Protein AF-A0A972EI30-F1 (afdb_monomer_lite)

Structure (mmCIF, N/CA/C/O backbone):
data_AF-A0A972EI30-F1
#
_entry.id   AF-A0A972EI30-F1
#
loop_
_atom_site.group_PDB
_atom_site.id
_atom_site.type_symbol
_atom_site.label_atom_id
_atom_site.label_alt_id
_atom_site.label_comp_id
_atom_site.label_asym_id
_atom_site.label_entity_id
_atom_site.label_seq_id
_atom_site.pdbx_PDB_ins_code
_atom_site.Cartn_x
_atom_site.Cartn_y
_atom_site.Cartn_z
_atom_site.occupancy
_atom_site.B_iso_or_equiv
_atom_site.auth_seq_id
_atom_site.auth_comp_id
_atom_site.auth_asym_id
_atom_site.auth_atom_id
_atom_site.pdbx_PDB_model_num
ATOM 1 N N . MET A 1 1 ? 11.901 -31.419 -25.810 1.00 57.66 1 MET A N 1
ATOM 2 C CA . MET A 1 1 ? 11.603 -31.450 -24.361 1.00 57.66 1 MET A CA 1
ATOM 3 C C . MET A 1 1 ? 10.764 -30.223 -24.019 1.00 57.66 1 MET A C 1
ATOM 5 O O . MET A 1 1 ? 11.225 -29.138 -24.350 1.00 57.66 1 MET A O 1
ATOM 9 N N . PRO A 1 2 ? 9.555 -30.345 -23.444 1.00 65.00 2 PRO A N 1
ATOM 10 C CA . PRO A 1 2 ? 8.803 -29.188 -22.956 1.00 65.00 2 PRO A CA 1
ATOM 11 C C . PRO A 1 2 ? 9.225 -28.825 -21.520 1.00 65.00 2 PRO A C 1
ATOM 13 O O . PRO A 1 2 ? 9.229 -29.686 -20.643 1.00 65.00 2 PRO A O 1
ATOM 16 N N . SER A 1 3 ? 9.592 -27.561 -21.273 1.00 67.31 3 SER A N 1
ATOM 17 C CA . SER A 1 3 ? 9.842 -27.042 -19.922 1.00 67.31 3 SER A CA 1
ATOM 18 C C . SER A 1 3 ? 8.518 -26.699 -19.238 1.00 67.31 3 SER A C 1
ATOM 20 O O . SER A 1 3 ? 7.775 -25.848 -19.726 1.00 67.31 3 SER A O 1
ATOM 22 N N . SER A 1 4 ? 8.232 -27.316 -18.094 1.00 61.38 4 SER A N 1
ATOM 23 C CA . SER A 1 4 ? 7.143 -26.898 -17.212 1.00 61.38 4 SER A CA 1
ATOM 24 C C . SER A 1 4 ? 7.565 -25.652 -16.426 1.00 61.38 4 SER A C 1
ATOM 26 O O . SER A 1 4 ? 8.261 -25.757 -15.413 1.00 61.38 4 SER A O 1
ATOM 28 N N . SER A 1 5 ? 7.147 -24.466 -16.863 1.00 58.53 5 SER A N 1
ATOM 29 C CA . SER A 1 5 ? 7.188 -23.268 -16.023 1.00 58.53 5 SER A CA 1
ATOM 30 C C . SER A 1 5 ? 6.034 -23.327 -15.017 1.00 58.53 5 SER A C 1
ATOM 32 O O . SER A 1 5 ? 4.939 -22.815 -15.236 1.00 58.53 5 SER A O 1
ATOM 34 N N . GLY A 1 6 ? 6.287 -23.983 -13.883 1.00 55.88 6 GLY A N 1
ATOM 35 C CA . GLY A 1 6 ? 5.470 -23.873 -12.677 1.00 55.88 6 GLY A CA 1
ATOM 36 C C . GLY A 1 6 ? 5.615 -22.478 -12.073 1.00 55.88 6 GLY A C 1
ATOM 37 O O . GLY A 1 6 ? 6.291 -22.296 -11.065 1.00 55.88 6 GLY A O 1
ATOM 38 N N . GLY A 1 7 ? 5.016 -21.478 -12.717 1.00 48.00 7 GLY A N 1
ATOM 39 C CA . GLY A 1 7 ? 4.890 -20.128 -12.187 1.00 48.00 7 GLY A CA 1
ATOM 40 C C . GLY A 1 7 ? 3.852 -20.122 -11.077 1.00 48.00 7 GLY A C 1
ATOM 41 O O . GLY A 1 7 ? 2.692 -19.795 -11.310 1.00 48.00 7 GLY A O 1
ATOM 42 N N . SER A 1 8 ? 4.261 -20.523 -9.874 1.00 50.03 8 SER A N 1
ATOM 43 C CA . SER A 1 8 ? 3.467 -20.375 -8.658 1.00 50.03 8 SER A CA 1
ATOM 44 C C . SER A 1 8 ? 3.359 -18.881 -8.344 1.00 50.03 8 SER A C 1
ATOM 46 O O . SER A 1 8 ? 4.149 -18.312 -7.591 1.00 50.03 8 SER A O 1
ATOM 48 N N . GLY A 1 9 ? 2.426 -18.208 -9.019 1.00 51.34 9 GLY A N 1
ATOM 49 C CA . GLY A 1 9 ? 2.036 -16.843 -8.718 1.00 51.34 9 GLY A CA 1
ATOM 50 C C . GLY A 1 9 ? 1.400 -16.848 -7.340 1.00 51.34 9 GLY A C 1
ATOM 51 O O . GLY A 1 9 ? 0.224 -17.177 -7.206 1.00 51.34 9 GLY A O 1
ATOM 52 N N . GLY A 1 10 ? 2.200 -16.538 -6.319 1.00 53.28 10 GLY A N 1
ATOM 53 C CA . GLY A 1 10 ? 1.773 -16.363 -4.937 1.00 53.28 10 GLY A CA 1
ATOM 54 C C . GLY A 1 10 ? 0.797 -15.200 -4.823 1.00 53.28 10 GLY A C 1
ATOM 55 O O . GLY A 1 10 ? 1.140 -14.120 -4.353 1.00 53.28 10 GLY A O 1
ATOM 56 N N . SER A 1 11 ? -0.432 -15.407 -5.284 1.00 57.25 11 SER A N 1
ATOM 57 C CA . SER A 1 11 ? -1.554 -14.547 -4.976 1.00 57.25 11 SER A CA 1
ATOM 58 C C . SER A 1 11 ? -1.878 -14.821 -3.517 1.00 57.25 11 SER A C 1
ATOM 60 O O . SER A 1 11 ? -2.537 -15.812 -3.202 1.00 57.25 11 SER A O 1
ATOM 62 N N . GLY A 1 12 ? -1.349 -13.981 -2.621 1.00 61.94 12 GLY A N 1
ATOM 63 C CA . GLY A 1 12 ? -1.728 -13.984 -1.213 1.00 61.94 12 GLY A CA 1
ATOM 64 C C . GLY A 1 12 ? -3.247 -14.076 -1.127 1.00 61.94 12 GLY A C 1
ATOM 65 O O . GLY A 1 12 ? -3.962 -13.263 -1.720 1.00 61.94 12 GLY A O 1
ATOM 66 N N . ARG A 1 13 ? -3.740 -15.146 -0.503 1.00 68.00 13 ARG A N 1
ATOM 67 C CA . ARG A 1 13 ? -5.170 -15.428 -0.435 1.00 68.00 13 ARG A CA 1
ATOM 68 C C . ARG A 1 13 ? -5.811 -14.297 0.353 1.00 68.00 13 ARG A C 1
ATOM 70 O O . ARG A 1 13 ? -5.570 -14.171 1.547 1.00 68.00 13 ARG A O 1
ATOM 77 N N . ILE A 1 14 ? -6.590 -13.460 -0.321 1.00 71.50 14 ILE A N 1
ATOM 78 C CA . ILE A 1 14 ? -7.353 -12.414 0.351 1.00 71.50 14 ILE A CA 1
ATOM 79 C C . ILE A 1 14 ? -8.430 -13.126 1.168 1.00 71.50 14 ILE A C 1
ATOM 81 O O . ILE A 1 14 ? -9.317 -13.764 0.604 1.00 71.50 14 ILE A O 1
ATOM 85 N N . ILE A 1 15 ? -8.289 -13.073 2.491 1.00 78.81 15 ILE A N 1
ATOM 86 C CA . ILE A 1 15 ? -9.163 -13.777 3.439 1.00 78.81 15 ILE A CA 1
ATOM 87 C C . ILE A 1 15 ? -10.515 -13.056 3.561 1.00 78.81 15 ILE A C 1
ATOM 89 O O . ILE A 1 15 ? -11.531 -13.708 3.767 1.00 78.81 15 ILE A O 1
ATOM 93 N N . VAL A 1 16 ? -10.525 -11.731 3.375 1.00 86.19 16 VAL A N 1
ATOM 94 C CA . VAL A 1 16 ? -11.713 -10.866 3.457 1.00 86.19 16 VAL A CA 1
ATOM 95 C C . VAL A 1 16 ? -12.029 -10.303 2.063 1.00 86.19 16 VAL A C 1
ATOM 97 O O . VAL A 1 16 ? -11.347 -9.372 1.619 1.00 86.19 16 VAL A O 1
ATOM 100 N N . PRO A 1 17 ? -13.006 -10.868 1.329 1.00 86.25 17 PRO A N 1
ATOM 101 C CA . PRO A 1 17 ? -13.328 -10.464 -0.042 1.00 86.25 17 PRO A CA 1
ATOM 102 C C . PRO A 1 17 ? -13.676 -8.978 -0.190 1.00 86.25 17 PRO A C 1
ATOM 104 O O . PRO A 1 17 ? -13.310 -8.351 -1.184 1.00 86.25 17 PRO A O 1
ATOM 107 N N . GLU A 1 18 ? -14.327 -8.399 0.815 1.00 89.38 18 GLU A N 1
ATOM 108 C CA . GLU A 1 18 ? -14.760 -7.003 0.863 1.00 89.38 18 GLU A CA 1
ATOM 109 C C . GLU A 1 18 ? -13.555 -6.052 0.835 1.00 89.38 18 GLU A C 1
ATOM 111 O O . GLU A 1 18 ? -13.579 -5.020 0.165 1.00 89.38 18 GLU A O 1
ATOM 116 N N . ALA A 1 19 ? -12.448 -6.444 1.473 1.00 88.62 19 ALA A N 1
ATOM 117 C CA . ALA A 1 19 ? -11.217 -5.660 1.512 1.00 88.62 19 ALA A CA 1
ATOM 118 C C . ALA A 1 19 ? -10.423 -5.715 0.195 1.00 88.62 19 ALA A C 1
ATOM 120 O O . ALA A 1 19 ? -9.492 -4.933 0.003 1.00 88.62 19 ALA A O 1
ATOM 121 N N . ARG A 1 20 ? -10.773 -6.607 -0.745 1.00 87.94 20 ARG A N 1
ATOM 122 C CA . ARG A 1 20 ? -10.010 -6.815 -1.986 1.00 87.94 20 ARG A CA 1
ATOM 123 C C . ARG A 1 20 ? -9.859 -5.541 -2.809 1.00 87.94 20 ARG A C 1
ATOM 125 O O . ARG A 1 20 ? -8.779 -5.291 -3.335 1.00 87.94 20 ARG A O 1
ATOM 132 N N . HIS A 1 21 ? -10.920 -4.747 -2.928 1.00 90.00 21 HIS A N 1
ATOM 133 C CA . HIS A 1 21 ? -10.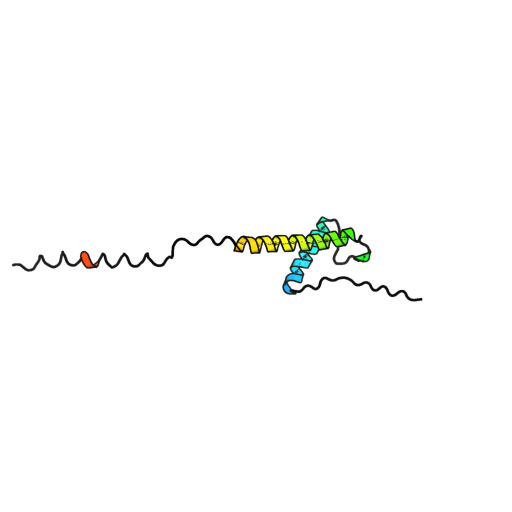877 -3.498 -3.690 1.00 90.00 21 HIS A CA 1
ATOM 134 C C . HIS A 1 21 ? -9.962 -2.468 -3.023 1.00 90.00 21 HIS A C 1
ATOM 136 O O . HIS A 1 21 ? -9.091 -1.917 -3.692 1.00 90.00 21 HIS A O 1
ATOM 142 N N . ALA A 1 22 ? -10.093 -2.284 -1.706 1.00 90.25 22 ALA A N 1
ATOM 143 C CA . ALA A 1 22 ? -9.254 -1.366 -0.936 1.00 90.25 22 ALA A CA 1
ATOM 144 C C . ALA A 1 22 ? -7.769 -1.764 -0.986 1.00 90.25 22 ALA A C 1
ATOM 146 O O . ALA A 1 22 ? -6.910 -0.933 -1.273 1.00 90.25 22 ALA A O 1
ATOM 147 N N . ILE A 1 23 ? -7.463 -3.052 -0.802 1.00 89.75 23 ILE A N 1
ATOM 148 C CA . ILE A 1 23 ? -6.089 -3.571 -0.868 1.00 89.75 23 ILE A CA 1
ATOM 149 C C . ILE A 1 23 ? -5.514 -3.428 -2.283 1.00 89.75 23 ILE A C 1
ATOM 151 O O . ILE A 1 23 ? -4.345 -3.083 -2.440 1.00 89.75 23 ILE A O 1
ATOM 155 N N . ASN A 1 24 ? -6.310 -3.661 -3.330 1.00 90.00 24 ASN A N 1
ATOM 156 C CA . ASN A 1 24 ? -5.851 -3.470 -4.707 1.00 90.00 24 ASN A CA 1
ATOM 157 C C . ASN A 1 24 ? -5.573 -1.998 -5.031 1.00 90.00 24 ASN A C 1
ATOM 159 O O . ASN A 1 24 ? -4.577 -1.720 -5.696 1.00 90.00 24 ASN A O 1
ATOM 163 N N . ALA A 1 25 ? -6.410 -1.073 -4.556 1.00 91.25 25 ALA A N 1
ATOM 164 C CA . ALA A 1 25 ? -6.169 0.359 -4.705 1.00 91.25 25 ALA A CA 1
ATOM 165 C C . ALA A 1 25 ? -4.865 0.771 -4.006 1.00 91.25 25 ALA A C 1
ATOM 167 O O . ALA A 1 25 ? -3.999 1.376 -4.633 1.00 91.25 25 ALA A O 1
ATOM 168 N N . MET A 1 26 ? -4.668 0.327 -2.761 1.00 92.25 26 MET A N 1
ATOM 169 C CA . MET A 1 26 ? -3.436 0.561 -2.002 1.00 92.25 26 MET A CA 1
ATOM 170 C C . MET A 1 26 ? -2.203 -0.016 -2.716 1.00 92.25 26 MET A C 1
ATOM 172 O O . MET A 1 26 ? -1.179 0.649 -2.833 1.00 92.25 26 MET A O 1
ATOM 176 N N . LYS A 1 27 ? -2.297 -1.241 -3.248 1.00 90.06 27 LYS A N 1
ATOM 177 C CA . LYS A 1 27 ? -1.226 -1.872 -4.036 1.00 90.06 27 LYS A CA 1
ATOM 178 C C . LYS A 1 27 ? -0.824 -1.010 -5.233 1.00 90.06 27 LYS A C 1
ATOM 180 O O . LYS A 1 27 ? 0.366 -0.873 -5.497 1.00 90.06 27 LYS A O 1
ATOM 185 N N . LEU A 1 28 ? -1.799 -0.458 -5.956 1.00 92.12 28 LEU A N 1
ATOM 186 C CA . LEU A 1 28 ? -1.555 0.411 -7.108 1.00 92.12 28 LEU A CA 1
ATOM 187 C C . LEU A 1 28 ? -0.905 1.730 -6.691 1.00 92.12 28 LEU A C 1
ATOM 189 O O . LEU A 1 28 ? 0.062 2.142 -7.319 1.00 92.12 28 LEU A O 1
ATOM 193 N N . GLU A 1 29 ? -1.391 2.363 -5.626 1.00 91.62 29 GLU A N 1
ATOM 194 C CA . GLU A 1 29 ? -0.823 3.607 -5.096 1.00 91.62 29 GLU A CA 1
ATOM 195 C C . GLU A 1 29 ? 0.640 3.429 -4.676 1.00 91.62 29 GLU A C 1
ATOM 197 O O . GLU A 1 29 ? 1.515 4.169 -5.124 1.00 91.62 29 GLU A O 1
ATOM 202 N N . ILE A 1 30 ? 0.919 2.384 -3.894 1.00 91.44 30 ILE A N 1
ATOM 203 C CA . ILE A 1 30 ? 2.268 2.024 -3.452 1.00 91.44 30 ILE A CA 1
ATOM 204 C C . ILE A 1 30 ? 3.156 1.741 -4.665 1.00 91.44 30 ILE A C 1
ATOM 206 O O . ILE A 1 30 ? 4.243 2.301 -4.767 1.00 91.44 30 ILE A O 1
ATOM 210 N N . ALA A 1 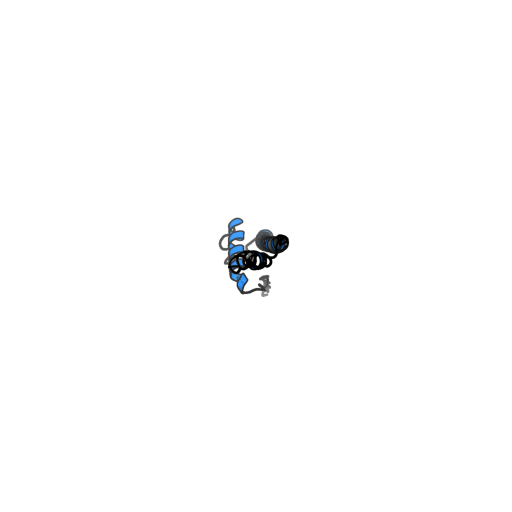31 ? 2.707 0.910 -5.610 1.00 90.56 31 ALA A N 1
ATOM 211 C CA . ALA A 1 31 ? 3.488 0.585 -6.802 1.00 90.56 31 ALA A CA 1
ATOM 212 C C . ALA A 1 31 ? 3.807 1.829 -7.649 1.00 90.56 31 ALA A C 1
ATOM 214 O O . ALA A 1 31 ? 4.959 2.015 -8.050 1.00 90.56 31 ALA A O 1
ATOM 215 N N . ASN A 1 32 ? 2.827 2.715 -7.840 1.00 91.06 32 ASN A N 1
ATOM 216 C CA . ASN A 1 32 ? 3.017 3.992 -8.524 1.00 91.06 32 ASN A CA 1
ATOM 217 C C . ASN A 1 32 ? 4.045 4.875 -7.796 1.00 91.06 32 ASN A C 1
ATOM 219 O O . ASN A 1 32 ? 4.887 5.485 -8.452 1.00 91.06 32 ASN A O 1
ATOM 223 N N . GLY A 1 33 ? 4.042 4.891 -6.458 1.00 88.06 33 GLY A N 1
ATOM 224 C CA . GLY A 1 33 ? 5.037 5.598 -5.643 1.00 88.06 33 GLY A CA 1
ATOM 225 C C . GLY A 1 33 ? 6.478 5.110 -5.849 1.00 88.06 33 GLY A C 1
ATOM 226 O O . GLY A 1 33 ? 7.415 5.892 -5.714 1.00 88.06 33 GLY A O 1
ATOM 227 N N . PHE A 1 34 ? 6.664 3.847 -6.249 1.00 87.25 34 PHE A N 1
ATOM 228 C CA . PHE A 1 34 ? 7.973 3.273 -6.602 1.00 87.25 34 PHE A CA 1
ATOM 229 C C . PHE A 1 34 ? 8.294 3.333 -8.100 1.00 87.25 34 PHE A C 1
ATOM 231 O O . PHE A 1 34 ? 9.264 2.718 -8.544 1.00 87.25 34 PHE A O 1
ATOM 238 N N . GLY A 1 35 ? 7.500 4.068 -8.884 1.00 86.25 35 GLY A N 1
ATOM 239 C CA . GLY A 1 35 ? 7.688 4.214 -10.328 1.00 86.25 35 GLY A CA 1
ATOM 240 C C . GLY A 1 35 ? 7.284 2.981 -11.141 1.00 86.25 35 GLY A C 1
ATOM 241 O O . GLY A 1 35 ? 7.669 2.868 -12.302 1.00 86.25 35 GLY A O 1
ATOM 242 N N . LEU A 1 36 ? 6.529 2.048 -10.554 1.00 86.56 36 LEU A N 1
ATOM 243 C CA . LEU A 1 36 ? 5.998 0.876 -11.249 1.00 86.56 36 LEU A CA 1
ATOM 244 C C . LEU A 1 36 ? 4.600 1.193 -11.785 1.00 86.56 36 LEU A C 1
ATOM 246 O O . LEU A 1 36 ? 3.602 1.035 -11.082 1.00 86.56 36 LEU A O 1
ATOM 250 N N . THR A 1 37 ? 4.529 1.631 -13.039 1.00 83.06 37 THR A N 1
ATOM 251 C CA . THR A 1 37 ? 3.259 1.859 -13.734 1.00 83.06 37 THR A CA 1
ATOM 252 C C . THR A 1 37 ? 2.583 0.541 -14.105 1.00 83.06 37 THR A C 1
ATOM 254 O O . THR A 1 37 ? 3.239 -0.456 -14.408 1.00 83.06 37 THR A O 1
ATOM 257 N N . ASP A 1 38 ? 1.247 0.529 -14.071 1.00 81.75 38 ASP A N 1
ATOM 258 C CA . ASP A 1 38 ? 0.419 -0.613 -14.484 1.00 81.75 38 ASP A CA 1
ATOM 259 C C . ASP A 1 38 ? 0.772 -1.947 -13.796 1.00 81.75 38 ASP A C 1
ATOM 261 O O . ASP A 1 38 ? 0.584 -3.025 -14.363 1.00 81.75 38 ASP A O 1
ATOM 265 N N . TYR A 1 39 ? 1.229 -1.892 -12.539 1.00 84.88 39 TYR A N 1
ATOM 266 C CA . TYR A 1 39 ? 1.682 -3.054 -11.760 1.00 84.88 39 TYR A CA 1
ATOM 267 C C . TYR A 1 39 ? 0.692 -4.237 -11.740 1.00 84.88 39 TYR A C 1
ATOM 269 O O . TYR A 1 39 ? 1.088 -5.400 -11.640 1.00 84.88 39 TYR A O 1
ATOM 277 N N . ASP A 1 40 ? -0.611 -3.969 -11.853 1.00 84.25 40 ASP A N 1
ATOM 278 C CA . ASP A 1 40 ? -1.634 -5.017 -11.895 1.00 84.25 40 ASP A CA 1
ATOM 279 C C . ASP A 1 40 ? -1.601 -5.840 -13.195 1.00 84.25 40 ASP A C 1
ATOM 281 O O . ASP A 1 40 ? -1.709 -7.070 -13.149 1.00 84.25 40 ASP A O 1
ATOM 285 N N . LYS A 1 41 ? -1.376 -5.165 -14.330 1.00 83.81 41 LYS A N 1
ATOM 286 C CA . LYS A 1 41 ? -1.336 -5.746 -15.682 1.00 83.81 41 LYS A CA 1
ATOM 287 C C . LYS A 1 41 ? 0.059 -6.207 -16.089 1.00 83.81 41 LYS A C 1
ATOM 289 O O . LYS A 1 41 ? 0.180 -7.054 -16.970 1.00 83.81 41 LYS A O 1
ATOM 294 N N . MET A 1 42 ? 1.096 -5.655 -15.467 1.00 83.44 42 MET A N 1
ATOM 295 C CA . MET A 1 42 ? 2.476 -6.044 -15.717 1.00 83.44 42 MET A CA 1
ATOM 296 C C . MET A 1 42 ? 2.702 -7.509 -15.323 1.00 83.44 42 MET A C 1
ATOM 298 O O . MET A 1 42 ? 2.125 -8.017 -14.351 1.00 83.44 42 MET A O 1
ATOM 302 N N . ASP A 1 43 ? 3.558 -8.188 -16.086 1.00 84.12 43 ASP A N 1
ATOM 303 C CA . ASP A 1 43 ?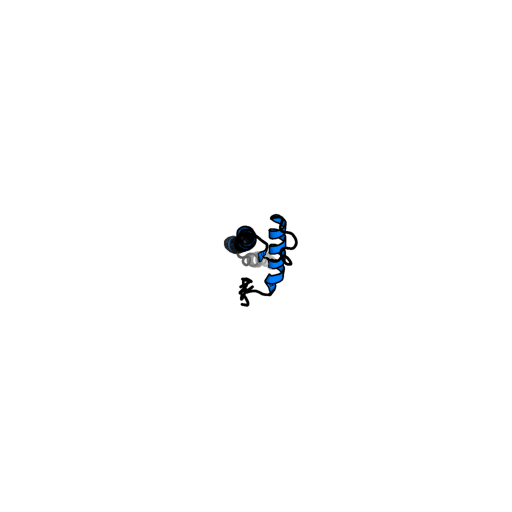 4.071 -9.492 -15.696 1.00 84.12 43 ASP A CA 1
ATOM 304 C C . ASP A 1 43 ? 5.017 -9.321 -14.502 1.00 84.12 43 ASP A C 1
ATOM 306 O O . ASP A 1 43 ? 6.049 -8.661 -14.575 1.00 84.12 43 ASP A O 1
ATOM 310 N N . LYS A 1 44 ? 4.681 -9.943 -13.373 1.00 84.50 44 LYS A N 1
ATOM 311 C CA . LYS A 1 44 ? 5.489 -9.833 -12.153 1.00 84.50 44 LYS A CA 1
ATOM 312 C C . LYS A 1 44 ? 6.840 -10.528 -12.346 1.00 84.50 44 LYS A C 1
ATOM 314 O O . LYS A 1 44 ? 7.774 -10.213 -11.615 1.00 84.50 44 LYS A O 1
ATOM 319 N N . GLY A 1 45 ? 6.960 -11.425 -13.330 1.00 83.62 45 GLY A N 1
ATOM 320 C CA . GLY A 1 45 ? 8.211 -12.062 -13.730 1.00 83.62 45 GLY A CA 1
ATOM 321 C C . GLY A 1 45 ? 9.211 -11.124 -14.412 1.00 83.62 45 GLY A C 1
ATOM 322 O O . GLY A 1 45 ? 10.403 -11.416 -14.387 1.00 83.62 45 GLY A O 1
ATOM 323 N N . SER A 1 46 ? 8.772 -9.985 -14.965 1.00 86.62 46 SER A N 1
ATOM 324 C CA . SER A 1 46 ? 9.686 -8.990 -15.549 1.00 86.62 46 SER A CA 1
ATOM 325 C C . SER A 1 46 ? 10.290 -8.040 -14.512 1.00 86.62 46 SER A C 1
ATOM 327 O O . SER A 1 46 ? 11.226 -7.305 -14.818 1.00 86.62 46 SER A O 1
ATOM 329 N N . LEU A 1 47 ? 9.755 -8.028 -13.289 1.00 86.38 47 LEU A N 1
ATOM 330 C CA . LEU A 1 47 ? 10.237 -7.195 -12.195 1.00 86.38 47 LEU A CA 1
ATOM 331 C C . LEU A 1 47 ? 11.295 -7.923 -11.373 1.00 86.38 47 LEU A C 1
ATOM 333 O O . LEU A 1 47 ? 11.248 -9.139 -11.184 1.00 86.38 47 LEU A O 1
ATOM 337 N N . THR A 1 48 ? 12.234 -7.164 -10.809 1.00 90.19 48 THR A N 1
ATOM 338 C CA . THR A 1 48 ? 13.203 -7.751 -9.881 1.00 90.19 48 THR A CA 1
ATOM 339 C C . THR A 1 48 ? 12.486 -8.267 -8.632 1.00 90.19 48 THR A C 1
ATOM 341 O O . THR A 1 48 ? 11.538 -7.651 -8.134 1.00 90.19 48 THR A O 1
ATOM 344 N N . SER A 1 49 ? 12.978 -9.365 -8.051 1.00 89.44 49 SER A N 1
ATOM 345 C CA . SER A 1 49 ? 12.408 -9.922 -6.815 1.00 89.44 49 SER A CA 1
ATOM 346 C C . SER A 1 49 ? 12.357 -8.895 -5.680 1.00 89.44 49 SER A C 1
ATOM 348 O O . SER A 1 49 ? 11.437 -8.917 -4.866 1.00 89.44 49 SER A O 1
ATOM 350 N N . ARG A 1 50 ? 13.313 -7.953 -5.652 1.00 89.88 50 ARG A N 1
ATOM 351 C CA . ARG A 1 50 ? 13.331 -6.852 -4.682 1.00 89.88 50 ARG A CA 1
ATOM 352 C C . ARG A 1 50 ? 12.177 -5.876 -4.894 1.00 89.88 50 ARG A C 1
ATOM 354 O O . ARG A 1 50 ? 11.557 -5.506 -3.910 1.00 89.88 50 ARG A O 1
ATOM 361 N N . GLN A 1 51 ? 11.866 -5.488 -6.131 1.00 89.69 51 GLN A N 1
ATOM 362 C CA . GLN A 1 51 ? 10.747 -4.582 -6.429 1.00 89.69 51 GLN A CA 1
ATOM 363 C C . GLN A 1 51 ? 9.405 -5.202 -6.034 1.00 89.69 51 GLN A C 1
ATOM 365 O O . GLN A 1 51 ? 8.628 -4.579 -5.315 1.00 89.69 51 GLN A O 1
ATOM 370 N N . ASN A 1 52 ? 9.169 -6.458 -6.423 1.00 88.25 52 ASN A N 1
ATOM 371 C CA . ASN A 1 52 ? 7.964 -7.186 -6.021 1.00 88.25 52 ASN A CA 1
ATOM 372 C C . ASN A 1 52 ? 7.860 -7.320 -4.496 1.00 88.25 52 ASN A C 1
ATOM 374 O O . ASN A 1 52 ? 6.806 -7.063 -3.913 1.00 88.25 52 ASN A O 1
ATOM 378 N N . GLY A 1 53 ? 8.971 -7.677 -3.843 1.00 89.62 53 GLY A N 1
ATOM 379 C CA . GLY A 1 53 ? 9.041 -7.775 -2.388 1.00 89.62 53 GLY A CA 1
ATOM 380 C C . GLY A 1 53 ? 8.799 -6.437 -1.691 1.00 89.62 53 GLY A C 1
ATOM 381 O O . GLY A 1 53 ? 8.115 -6.399 -0.673 1.00 89.62 53 GLY A O 1
ATOM 382 N N . TYR A 1 54 ? 9.300 -5.335 -2.251 1.00 91.44 54 TYR A N 1
ATOM 383 C CA . TYR A 1 54 ? 9.124 -4.001 -1.689 1.00 91.44 54 TYR A CA 1
ATOM 384 C C . TYR A 1 54 ? 7.651 -3.572 -1.708 1.00 91.44 54 TYR A C 1
ATOM 386 O O . TYR A 1 54 ? 7.142 -3.101 -0.691 1.00 91.44 54 TYR A O 1
ATOM 394 N N . VAL A 1 55 ? 6.939 -3.797 -2.818 1.00 91.00 55 VAL A N 1
ATOM 395 C CA . VAL A 1 55 ? 5.500 -3.495 -2.918 1.00 91.00 55 VAL A CA 1
ATOM 396 C C . VAL A 1 55 ? 4.702 -4.318 -1.899 1.00 91.00 55 VAL A C 1
ATOM 398 O O . VAL A 1 55 ? 3.964 -3.752 -1.095 1.00 91.00 55 VAL A O 1
ATOM 401 N N . GLY A 1 56 ? 4.894 -5.643 -1.863 1.00 90.12 56 GLY A N 1
ATOM 402 C CA . GLY A 1 56 ? 4.179 -6.523 -0.926 1.00 90.12 56 GLY A CA 1
ATOM 403 C C . GLY A 1 56 ? 4.500 -6.248 0.550 1.00 90.12 56 GLY A C 1
ATOM 404 O O . GLY A 1 56 ? 3.609 -6.251 1.404 1.00 90.12 56 GLY A O 1
ATOM 405 N N . GLY A 1 57 ? 5.768 -5.959 0.848 1.00 93.19 57 GLY A N 1
ATOM 406 C CA . GLY A 1 57 ? 6.228 -5.606 2.188 1.00 93.19 57 GLY A CA 1
ATOM 407 C C . GLY A 1 57 ? 5.656 -4.274 2.668 1.00 93.19 57 GLY A C 1
ATOM 408 O O . GLY A 1 57 ? 5.247 -4.170 3.822 1.00 93.19 57 GLY A O 1
ATOM 409 N N . THR A 1 58 ? 5.562 -3.281 1.779 1.00 94.69 58 THR A N 1
ATOM 410 C CA . THR A 1 58 ? 4.980 -1.971 2.108 1.00 94.69 58 THR A CA 1
ATOM 411 C C . THR A 1 58 ? 3.486 -2.089 2.381 1.00 94.69 58 THR A C 1
ATOM 413 O O . THR A 1 58 ? 3.038 -1.589 3.404 1.00 94.69 58 THR A O 1
ATOM 416 N N . ILE A 1 59 ? 2.735 -2.844 1.567 1.00 92.06 59 ILE A N 1
ATOM 417 C CA . ILE A 1 59 ? 1.306 -3.112 1.818 1.00 92.06 59 ILE A CA 1
ATOM 418 C C . ILE A 1 59 ? 1.110 -3.731 3.205 1.00 92.06 59 ILE A C 1
ATOM 420 O O . ILE A 1 59 ? 0.281 -3.267 3.981 1.00 92.06 59 ILE A O 1
ATOM 424 N N . THR A 1 60 ? 1.899 -4.756 3.542 1.00 92.75 60 THR A N 1
ATOM 425 C CA . THR A 1 60 ? 1.809 -5.411 4.856 1.00 92.75 60 THR A CA 1
ATOM 426 C C . THR A 1 60 ? 2.128 -4.439 5.988 1.00 92.75 60 THR A C 1
ATOM 428 O O . THR A 1 60 ? 1.394 -4.391 6.970 1.00 92.75 60 THR A O 1
ATOM 431 N N . ARG A 1 61 ? 3.191 -3.635 5.849 1.00 94.31 61 ARG A N 1
ATOM 432 C CA . ARG A 1 61 ? 3.566 -2.630 6.850 1.00 94.31 61 ARG A CA 1
ATOM 433 C C . ARG A 1 61 ? 2.444 -1.612 7.065 1.00 94.31 61 ARG A C 1
ATOM 435 O O . ARG A 1 61 ? 2.043 -1.411 8.202 1.00 94.31 61 ARG A O 1
ATOM 442 N N . THR A 1 62 ? 1.895 -1.043 5.996 1.00 93.44 62 THR A N 1
ATOM 443 C CA . THR A 1 62 ? 0.797 -0.070 6.073 1.00 93.44 62 THR A CA 1
ATOM 444 C C . THR A 1 62 ? -0.458 -0.670 6.707 1.00 93.44 62 THR A C 1
ATOM 446 O O . THR A 1 62 ? -1.082 -0.036 7.552 1.00 93.44 62 THR A O 1
ATOM 449 N N . LEU A 1 63 ? -0.818 -1.912 6.365 1.00 92.06 63 LEU A N 1
ATOM 450 C CA . LEU A 1 63 ? -1.950 -2.601 6.996 1.00 92.06 63 LEU A CA 1
ATOM 451 C C . LEU A 1 63 ? -1.734 -2.798 8.502 1.00 92.06 63 LEU A C 1
ATOM 453 O O . LEU A 1 63 ? -2.661 -2.588 9.282 1.00 92.06 63 LEU A O 1
ATOM 457 N N . VAL A 1 64 ? -0.519 -3.167 8.916 1.00 93.38 64 VAL A N 1
ATOM 458 C CA . VAL A 1 64 ? -0.167 -3.302 10.336 1.00 93.38 64 VAL A CA 1
ATOM 459 C C . VAL A 1 64 ? -0.221 -1.950 11.044 1.00 93.38 64 VAL A C 1
ATOM 461 O O . VAL A 1 64 ? -0.771 -1.878 12.135 1.00 93.38 64 VAL A O 1
ATOM 464 N N . GLU A 1 65 ? 0.277 -0.878 10.432 1.00 93.31 65 GLU A N 1
ATOM 465 C CA . GLU A 1 65 ? 0.206 0.478 10.994 1.00 93.31 65 GLU A CA 1
ATOM 466 C C . GLU A 1 65 ? -1.244 0.940 11.201 1.00 93.31 65 GLU A C 1
ATOM 468 O O . GLU A 1 65 ? -1.577 1.481 12.255 1.00 93.31 65 GLU A O 1
ATOM 473 N N . ILE A 1 66 ? -2.127 0.694 10.227 1.00 92.56 66 ILE A N 1
ATOM 474 C CA . ILE A 1 66 ? -3.562 0.999 10.341 1.00 92.56 66 ILE A CA 1
ATOM 475 C C . ILE A 1 66 ? -4.185 0.195 11.485 1.00 92.56 66 ILE A C 1
ATOM 477 O O . ILE A 1 66 ? -4.891 0.761 12.319 1.00 92.56 66 ILE A O 1
ATOM 481 N N . ALA A 1 67 ? -3.895 -1.106 11.555 1.00 91.31 67 ALA A N 1
ATOM 482 C CA . ALA A 1 67 ? -4.396 -1.962 12.623 1.00 91.31 67 ALA A CA 1
ATOM 483 C C . ALA A 1 67 ? -3.887 -1.507 14.000 1.00 91.31 67 ALA A C 1
ATOM 485 O O . ALA A 1 67 ? -4.662 -1.445 14.946 1.00 91.31 67 ALA A O 1
ATOM 486 N N . GLN A 1 68 ? -2.611 -1.134 14.117 1.00 91.81 68 GLN A N 1
ATOM 487 C CA . GLN A 1 68 ? -2.033 -0.615 15.358 1.00 91.81 68 GLN A CA 1
ATOM 488 C C . GLN A 1 68 ? -2.708 0.676 15.815 1.00 91.81 68 GLN A C 1
ATOM 490 O O . GLN A 1 68 ? -2.960 0.820 17.006 1.00 91.81 68 GLN A O 1
ATOM 495 N N . ARG A 1 69 ? -3.035 1.593 14.896 1.00 90.94 69 ARG A N 1
ATOM 496 C CA . ARG A 1 69 ? -3.783 2.816 15.228 1.00 90.94 69 ARG A CA 1
ATOM 497 C C . ARG A 1 69 ? -5.181 2.492 15.743 1.00 90.94 69 ARG A C 1
ATOM 499 O O . ARG A 1 69 ? -5.530 2.940 16.823 1.00 90.94 69 ARG A O 1
ATOM 506 N N . GLN A 1 70 ? -5.926 1.646 15.032 1.00 89.00 70 GLN A N 1
ATOM 507 C CA . GLN A 1 70 ? -7.283 1.255 15.432 1.00 89.00 70 GLN A CA 1
ATOM 508 C C . GLN A 1 70 ? -7.307 0.527 16.782 1.00 89.00 70 GLN A C 1
ATOM 510 O O . GLN A 1 70 ? -8.169 0.788 17.615 1.00 89.00 70 GLN A O 1
ATOM 515 N N . LEU A 1 71 ? -6.353 -0.376 17.018 1.00 88.75 71 LEU A N 1
ATOM 516 C CA . LEU A 1 71 ? -6.235 -1.105 18.283 1.00 88.75 71 LEU A CA 1
ATOM 517 C C . LEU A 1 71 ? -5.697 -0.219 19.417 1.00 88.75 71 LEU A C 1
ATOM 519 O O . LEU A 1 71 ? -6.064 -0.413 20.571 1.00 88.75 71 LEU A O 1
ATOM 523 N N . GLY A 1 72 ? -4.835 0.749 19.100 1.00 81.56 72 GLY A N 1
ATOM 524 C CA . GLY A 1 72 ? -4.305 1.721 20.055 1.00 81.56 72 GLY A CA 1
ATOM 525 C C . GLY A 1 72 ? -5.366 2.716 20.520 1.00 81.56 72 GLY A C 1
ATOM 526 O O . GLY A 1 72 ? -5.487 2.957 21.718 1.00 81.56 72 GLY A O 1
ATOM 527 N N . GLU A 1 73 ? -6.201 3.219 19.610 1.00 69.69 73 GLU A N 1
ATOM 528 C CA . GLU A 1 73 ? -7.330 4.106 19.930 1.00 69.69 73 GLU A CA 1
ATOM 529 C C . GLU A 1 73 ? -8.357 3.424 20.850 1.00 69.69 73 GLU A C 1
ATOM 531 O O . GLU A 1 73 ? -8.944 4.070 21.713 1.00 69.69 73 GLU A O 1
ATOM 536 N N . GLN A 1 74 ? -8.518 2.099 20.756 1.00 62.03 74 GLN A N 1
ATOM 537 C CA . GLN A 1 74 ? -9.387 1.338 21.664 1.00 62.03 74 GLN A CA 1
ATOM 538 C C . GLN A 1 74 ? -8.897 1.298 23.122 1.00 62.03 74 GLN A C 1
ATOM 540 O O . GLN A 1 74 ? -9.662 0.893 23.999 1.00 62.03 74 GLN A O 1
ATOM 545 N N . SER A 1 75 ? -7.653 1.701 23.399 1.00 60.75 75 SER A N 1
ATOM 546 C CA . SER A 1 75 ? -7.092 1.709 24.757 1.00 60.75 75 SER A CA 1
ATOM 547 C C . SER A 1 75 ? -7.277 3.030 25.511 1.00 60.75 75 SER A C 1
ATOM 549 O O . SER A 1 75 ? -7.132 3.048 26.731 1.00 60.75 75 SER A O 1
ATOM 551 N N . GLU A 1 76 ? -7.695 4.102 24.834 1.00 53.66 76 GLU A N 1
ATOM 552 C CA . GLU A 1 76 ? -8.094 5.358 25.475 1.00 53.66 76 GLU A CA 1
ATOM 553 C C . GLU A 1 76 ? -9.619 5.426 25.572 1.00 53.66 76 GLU A C 1
ATOM 555 O O . GLU A 1 76 ? -10.288 6.242 24.946 1.00 53.66 76 GLU A O 1
ATOM 560 N N . GLN A 1 77 ? -10.190 4.550 26.400 1.00 55.72 77 GLN A N 1
ATOM 561 C CA . GLN A 1 77 ? -11.440 4.903 27.064 1.00 55.72 77 GLN A CA 1
ATOM 562 C C . GLN A 1 77 ? -11.107 6.089 27.984 1.00 55.72 77 GLN A C 1
ATOM 564 O O . GLN A 1 77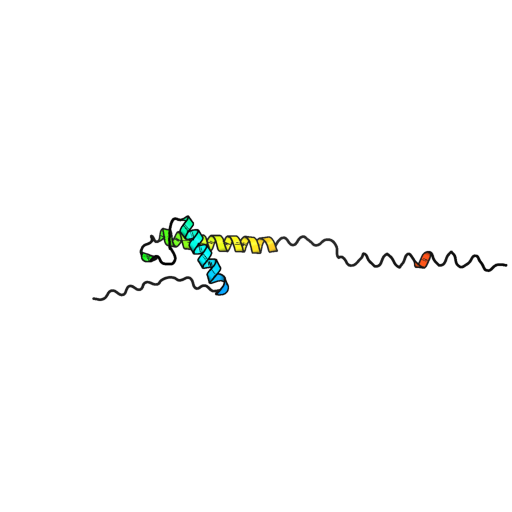 ? -10.348 5.890 28.940 1.00 55.72 77 GLN A O 1
ATOM 569 N N . PRO A 1 78 ? -11.622 7.313 27.753 1.00 53.78 78 PRO A N 1
ATOM 570 C CA . PRO A 1 78 ? -11.642 8.292 28.822 1.00 53.78 78 PRO A CA 1
ATOM 571 C C . PRO A 1 78 ? -12.407 7.638 29.969 1.00 53.78 78 PRO A C 1
ATOM 573 O O . PRO A 1 78 ? -13.545 7.202 29.792 1.00 53.78 78 PRO A O 1
ATOM 576 N N . LEU A 1 79 ? -11.749 7.495 31.120 1.00 48.84 79 LEU A N 1
ATOM 577 C CA . LEU A 1 79 ? -12.393 7.096 32.361 1.00 48.84 79 LEU A CA 1
ATOM 578 C C . LEU A 1 79 ? -13.623 7.996 32.524 1.00 48.84 79 LEU A C 1
ATOM 580 O O . LEU A 1 79 ? -13.478 9.188 32.786 1.00 48.84 79 LEU A O 1
ATOM 584 N N . MET A 1 80 ? -14.813 7.445 32.279 1.00 53.59 80 MET A N 1
ATOM 585 C CA . MET A 1 80 ? -16.076 8.150 32.439 1.00 53.59 80 MET A CA 1
ATOM 586 C C . MET A 1 80 ? -16.233 8.482 33.923 1.00 53.59 80 MET A C 1
ATOM 588 O O . MET A 1 80 ? -16.711 7.669 34.711 1.00 53.59 80 MET A O 1
ATOM 592 N N . SER A 1 81 ? -15.782 9.668 34.320 1.00 62.41 81 SER A N 1
ATOM 593 C CA . SER A 1 81 ? -16.292 10.349 35.496 1.00 62.41 81 SER A CA 1
ATOM 594 C C . SER A 1 81 ? -17.679 10.892 35.158 1.00 62.41 81 SER A C 1
ATOM 596 O O . SER A 1 81 ? -17.840 11.573 34.150 1.00 62.41 81 SER A O 1
ATOM 598 N N . GLU A 1 82 ? -18.626 10.614 36.054 1.00 54.66 82 GLU A N 1
ATOM 599 C CA . GLU A 1 82 ? -19.976 11.188 36.156 1.00 54.66 82 GLU A CA 1
ATOM 600 C C . GLU A 1 82 ? -21.088 10.444 35.394 1.00 54.66 82 GLU A C 1
ATOM 602 O O . GLU A 1 82 ? -21.396 10.670 34.226 1.00 54.66 82 GLU A O 1
ATOM 607 N N . THR A 1 83 ? -21.740 9.548 36.138 1.00 61.66 83 THR A N 1
ATOM 608 C CA . THR A 1 83 ? -23.060 8.981 35.848 1.00 61.66 83 THR A CA 1
ATOM 609 C C . THR A 1 83 ? -24.112 10.100 35.723 1.00 61.66 83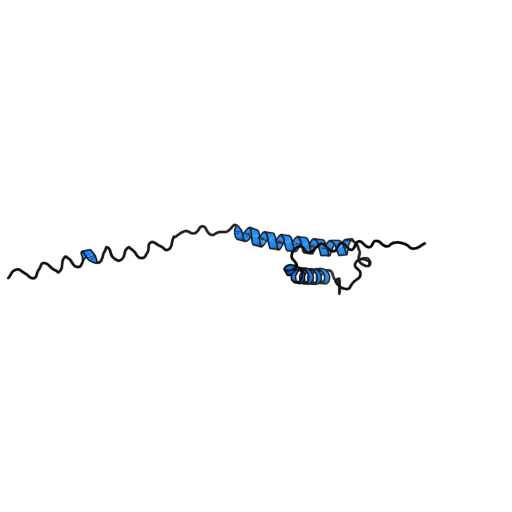 THR A C 1
ATOM 611 O O . THR A 1 83 ? -24.310 10.830 36.696 1.00 61.66 83 THR A O 1
ATOM 614 N N . PRO A 1 84 ? -24.848 10.221 34.600 1.00 61.53 84 PRO A N 1
ATOM 615 C CA . PRO A 1 84 ? -25.868 11.263 34.405 1.00 61.53 84 PRO A CA 1
ATOM 616 C C . PRO A 1 84 ? -27.193 11.083 35.174 1.00 61.53 84 PRO A C 1
ATOM 618 O O . PRO A 1 84 ? -28.170 11.747 34.840 1.00 61.53 84 PRO A O 1
ATOM 621 N N . GLU A 1 85 ? -27.283 10.200 36.175 1.00 54.78 85 GLU A N 1
ATOM 622 C CA . GLU A 1 85 ? -28.583 9.806 36.755 1.00 54.78 85 GLU A CA 1
ATOM 623 C C . GLU A 1 85 ? -28.953 10.464 38.096 1.00 54.78 85 GLU A C 1
ATOM 625 O O . GLU A 1 85 ? -30.049 10.232 38.600 1.00 54.78 85 GLU A O 1
ATOM 630 N N . GLU A 1 86 ? -28.127 11.349 38.665 1.00 50.50 86 GLU A N 1
ATOM 631 C CA . GLU A 1 86 ? -28.418 11.944 39.986 1.00 50.50 86 GLU A CA 1
ATOM 632 C C . GLU A 1 86 ? -28.644 13.467 39.985 1.00 50.50 86 GLU A C 1
ATOM 634 O O . GLU A 1 86 ? -28.381 14.149 40.971 1.00 50.50 86 GLU A O 1
ATOM 639 N N . GLN A 1 87 ? -29.181 14.030 38.896 1.00 47.69 87 GLN A N 1
ATOM 640 C CA . GLN A 1 87 ? -29.564 15.455 38.837 1.00 47.69 87 GLN A CA 1
ATOM 641 C C . GLN A 1 87 ? -31.044 15.723 38.523 1.00 47.69 87 GLN A C 1
ATOM 643 O O . GLN A 1 87 ? -31.395 16.825 38.109 1.00 47.69 87 GLN A O 1
ATOM 648 N N . LEU A 1 88 ? -31.940 14.766 38.801 1.00 46.88 88 LEU A N 1
ATOM 649 C CA . LEU A 1 88 ? -33.390 15.031 38.768 1.00 46.88 88 LEU A CA 1
ATOM 650 C C . LEU A 1 88 ? -34.131 14.815 40.099 1.00 46.88 88 LEU A C 1
ATOM 652 O O . LEU A 1 88 ? -35.271 15.247 40.221 1.00 46.88 88 LEU A O 1
ATOM 656 N N . HIS A 1 89 ? -33.502 14.244 41.134 1.00 50.41 89 HIS A N 1
ATOM 657 C CA . HIS A 1 89 ? -34.201 13.944 42.398 1.00 50.41 89 HIS A CA 1
ATOM 658 C C . HIS A 1 89 ? -34.002 14.957 43.535 1.00 50.41 89 HIS A C 1
ATOM 660 O O . HIS A 1 89 ? -34.672 14.857 44.562 1.00 50.41 89 HIS A O 1
ATOM 666 N N . MET A 1 90 ? -33.169 15.991 43.363 1.00 47.53 90 MET A N 1
ATOM 667 C CA . MET A 1 90 ? -32.995 17.021 44.401 1.00 47.53 90 MET A CA 1
ATOM 668 C C . MET A 1 90 ? -33.918 18.249 44.233 1.00 47.53 90 MET A C 1
ATOM 670 O O . MET A 1 90 ? -33.691 19.276 44.867 1.00 47.53 90 MET A O 1
ATOM 674 N N . SER A 1 91 ? -34.974 18.149 43.409 1.00 50.00 91 SER A N 1
ATOM 675 C CA . SER A 1 91 ? -35.979 19.213 43.204 1.00 50.00 91 SER A CA 1
ATOM 676 C C . SER A 1 91 ? -37.307 18.985 43.945 1.00 50.00 91 SER A C 1
ATOM 678 O O . SER A 1 91 ? -38.041 19.947 44.165 1.00 50.00 91 SER A O 1
ATOM 680 N N . GLU A 1 92 ? -37.643 17.760 44.363 1.00 54.38 92 GLU A N 1
ATOM 681 C CA . GLU A 1 92 ? -38.959 17.492 44.981 1.00 54.38 92 GLU A CA 1
ATOM 682 C C . GLU A 1 92 ? -38.944 17.533 46.513 1.00 54.38 92 GLU A C 1
ATOM 684 O O . GLU A 1 92 ? -39.939 17.914 47.130 1.00 54.38 92 GLU A O 1
ATOM 689 N N . LYS A 1 93 ? -37.805 17.260 47.164 1.00 53.94 93 LYS A N 1
ATOM 690 C CA . LYS A 1 93 ? -37.742 17.263 48.638 1.00 53.94 93 LYS A CA 1
ATOM 691 C C . LYS A 1 93 ? -37.762 18.669 49.261 1.00 53.94 93 LYS A C 1
ATOM 693 O O . LYS A 1 93 ? -38.051 18.804 50.447 1.00 53.94 93 LYS A O 1
ATOM 698 N N . SER A 1 94 ? -37.502 19.711 48.467 1.00 52.84 94 SER A N 1
ATOM 699 C CA . SER A 1 94 ? -37.513 21.109 48.930 1.00 52.84 94 SER A CA 1
ATOM 700 C C . SER A 1 94 ? -38.865 21.811 48.743 1.00 52.84 94 SER A C 1
ATOM 702 O O . SER A 1 94 ? -39.128 22.795 49.430 1.00 52.84 94 SER A O 1
ATOM 704 N N . GLN A 1 95 ? -39.766 21.309 47.885 1.00 51.66 95 GLN A N 1
ATOM 705 C CA . GLN A 1 95 ? -41.087 21.931 47.688 1.00 51.66 95 GLN A CA 1
ATOM 706 C C . GLN A 1 95 ? -42.108 21.541 48.773 1.00 51.66 95 GLN A C 1
ATOM 708 O O . GLN A 1 95 ? -43.034 22.306 49.045 1.00 51.66 95 GLN A O 1
ATOM 713 N N . SER A 1 96 ? -41.919 20.416 49.476 1.00 50.47 96 SER A N 1
ATOM 714 C CA . SER A 1 96 ? -42.840 20.005 50.550 1.00 50.47 96 SER A CA 1
ATOM 715 C C . SER A 1 96 ? -42.616 20.724 51.890 1.00 50.47 96 SER A C 1
ATOM 717 O O . SER A 1 96 ? -43.454 20.606 52.780 1.00 50.47 96 SER A O 1
ATOM 719 N N . LEU A 1 97 ? -41.517 21.469 52.063 1.00 52.19 97 LEU A N 1
ATOM 720 C CA . LEU A 1 97 ? -41.234 22.220 53.299 1.00 52.19 97 LEU A CA 1
ATOM 721 C C . LEU A 1 97 ? -41.745 23.671 53.260 1.00 52.19 97 LEU A C 1
ATOM 723 O O . LEU A 1 97 ? -41.981 24.252 54.316 1.00 52.19 97 LEU A O 1
ATOM 727 N N . SER A 1 98 ? -41.992 24.244 52.074 1.00 49.81 98 SER A N 1
ATOM 728 C CA . SER A 1 98 ? -42.500 25.622 51.946 1.00 49.81 98 SER A CA 1
ATOM 729 C C . SER A 1 98 ? -44.023 25.737 52.099 1.00 49.81 98 SER A C 1
ATOM 731 O O . SER A 1 98 ? -44.512 26.795 52.487 1.00 49.81 98 SER A O 1
ATOM 733 N N . THR A 1 99 ? -44.791 24.681 51.821 1.00 53.41 99 THR A N 1
ATOM 734 C CA . THR A 1 99 ? -46.268 24.764 51.800 1.00 53.41 99 THR A CA 1
ATOM 735 C C . THR A 1 99 ? -46.900 24.647 53.193 1.00 53.41 99 THR A C 1
ATOM 737 O O . THR A 1 99 ? -48.016 25.112 53.410 1.00 53.41 99 THR A O 1
ATOM 740 N N . SER A 1 100 ? -46.182 24.102 54.180 1.00 51.44 100 SER A N 1
ATOM 741 C CA . SER A 1 100 ? -46.739 23.873 55.523 1.00 51.44 100 SER A CA 1
ATOM 742 C C . SER A 1 100 ? -46.673 25.089 56.456 1.00 51.44 100 SER A C 1
ATOM 744 O O . SER A 1 100 ? -47.393 25.117 57.450 1.00 51.44 100 SER A O 1
ATOM 746 N N . ILE A 1 101 ? -45.860 26.111 56.157 1.00 49.88 101 ILE A N 1
ATOM 747 C CA . ILE A 1 101 ? -45.708 27.288 57.038 1.00 49.88 101 ILE A CA 1
ATOM 748 C C . ILE A 1 101 ? -46.736 28.394 56.733 1.00 49.88 101 ILE A C 1
ATOM 750 O O . ILE A 1 101 ? -47.136 29.113 57.644 1.00 49.88 101 ILE A O 1
ATOM 754 N N . SER A 1 102 ? -47.260 28.489 55.506 1.00 52.44 102 SER A N 1
ATOM 755 C CA . SER A 1 102 ? -48.287 29.493 55.162 1.00 52.44 102 SER A CA 1
ATOM 756 C C . SER A 1 102 ? -49.732 29.064 55.461 1.00 52.44 102 SER A C 1
ATOM 758 O O . SER A 1 102 ? -50.640 29.879 55.333 1.00 52.44 102 SER A O 1
ATOM 760 N N . GLY A 1 103 ? -49.969 27.814 55.879 1.00 52.03 103 GLY A N 1
ATOM 761 C CA . GLY A 1 103 ? -51.319 27.264 56.067 1.00 52.03 103 GLY A CA 1
ATOM 762 C C . GLY A 1 103 ? -51.928 27.385 57.470 1.00 52.03 103 GLY A C 1
ATOM 763 O O . GLY A 1 103 ? -53.105 27.074 57.627 1.00 52.03 103 GLY A O 1
ATOM 764 N N . GLN A 1 104 ? -51.181 27.812 58.497 1.00 52.69 104 GLN A N 1
ATOM 765 C CA . GLN A 1 104 ? -51.675 27.805 59.889 1.00 52.69 104 GLN A CA 1
ATOM 766 C C . GLN A 1 104 ? -51.922 29.182 60.525 1.00 52.69 104 GLN A C 1
ATOM 768 O O . GLN A 1 104 ? -52.219 29.249 61.713 1.00 52.69 104 GLN A O 1
ATOM 773 N N . GLN A 1 105 ? -51.888 30.282 59.765 1.00 56.56 105 GLN A N 1
ATOM 774 C CA . GLN A 1 105 ? -52.074 31.630 60.333 1.00 56.56 105 GLN A CA 1
ATOM 775 C C . GLN A 1 105 ? -53.378 32.340 59.923 1.00 56.56 105 GLN A C 1
ATOM 777 O O . GLN A 1 105 ? -53.458 33.563 59.987 1.00 56.56 105 GLN A O 1
ATOM 782 N N . SER A 1 106 ? -54.425 31.608 59.523 1.00 55.78 106 SER A N 1
ATOM 783 C CA . SER A 1 106 ? -55.723 32.225 59.170 1.00 55.78 106 SER A CA 1
ATOM 784 C C . SER A 1 106 ? -56.963 31.596 59.807 1.00 55.78 106 SER A C 1
ATOM 786 O O . SER A 1 106 ? -58.071 31.889 59.376 1.00 55.78 106 SER A O 1
ATOM 788 N N . GLN A 1 107 ? -56.821 30.797 60.867 1.00 58.72 107 GLN A N 1
ATOM 789 C CA . GLN A 1 107 ? -57.968 30.386 61.687 1.00 58.72 107 GLN A CA 1
ATOM 790 C C . GLN A 1 107 ? -57.680 30.627 63.165 1.00 58.72 107 GLN A C 1
ATOM 792 O O . GLN A 1 107 ? -57.379 29.708 63.916 1.00 58.72 107 GLN A O 1
ATOM 797 N N . ASN A 1 108 ? -57.709 31.901 63.5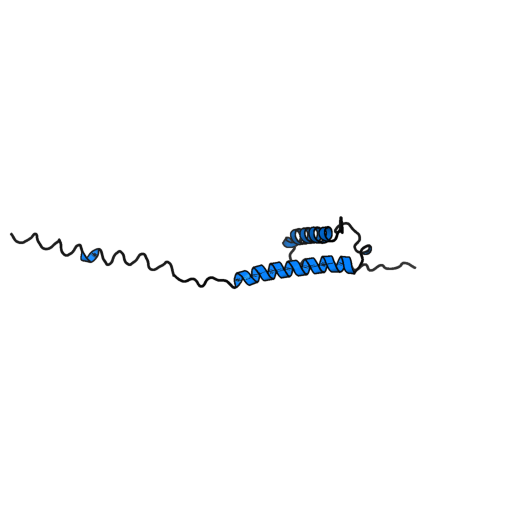51 1.00 51.50 108 ASN A N 1
ATOM 798 C CA . ASN A 1 108 ? -57.974 32.305 64.928 1.00 51.50 108 ASN A CA 1
ATOM 799 C C . ASN A 1 108 ? -58.596 33.715 64.916 1.00 51.50 108 ASN A C 1
ATOM 801 O O . ASN A 1 108 ? -57.949 34.703 65.261 1.00 51.50 108 ASN A O 1
ATOM 805 N N . LEU A 1 109 ? -59.842 33.786 64.437 1.00 49.94 109 LEU A N 1
ATOM 806 C CA . LEU A 1 109 ? -60.851 34.749 64.881 1.00 49.94 109 LEU A CA 1
ATOM 807 C C . LEU A 1 109 ? -62.083 33.957 65.315 1.00 49.94 109 LEU A C 1
ATOM 809 O O . LEU A 1 109 ? -62.473 33.052 64.544 1.00 49.94 109 LEU A O 1
#

Sequence (109 aa):
MPSSSGGSGGSGRIIVPEARHAINAMKLEIANGFGLTDYDKMDKGSLTSRQNGYVGGTITRTLVEIAQRQLGEQSEQPLMSETPEEQLHMSEKSQSLSTSISGQQSQNL

Radius of gyration: 35.05 Å; chains: 1; bounding box: 74×66×89 Å

Foldseek 3Di:
DDDDPPPPPCPPPPPDPVCVVVLVVLLQVLCVVVVNPPVVPDDVVVDDPVSVCSSVVVSVVVVVVVVCVVVVVVVPPPPDDDDPPPPPPVPPVVVVVVPVPVPPPPPDD

Secondary structure (DSSP, 8-state):
--------------S-GGGHHHHHHHHHHHHHHTT-TTTTTS-GGGS-HHHHHHHHHHHHHHHHHHHHHHHHHTT--------TTSSSSTTTTTHHHHTTTSSSSS---

pLDDT: mean 73.21, std 17.43, range [46.88, 94.69]